Protein AF-A0A846CWT2-F1 (afdb_monomer_lite)

pLDDT: mean 95.21, std 2.28, range [86.0, 97.12]

Structure (mmCIF, N/CA/C/O backbone):
data_AF-A0A846CWT2-F1
#
_entry.id   AF-A0A846CWT2-F1
#
loop_
_atom_site.group_PDB
_atom_site.id
_atom_site.type_symbol
_atom_site.label_atom_id
_atom_site.label_alt_id
_atom_site.label_comp_id
_atom_site.label_asym_id
_atom_site.label_entity_id
_atom_site.label_seq_id
_atom_site.pdbx_PDB_ins_code
_atom_site.Cartn_x
_atom_site.Cartn_y
_atom_site.Cartn_z
_atom_site.occupancy
_atom_site.B_iso_or_equiv
_atom_site.auth_seq_id
_atom_site.auth_comp_id
_atom_site.auth_asym_id
_atom_site.auth_atom_id
_atom_site.pdbx_PDB_model_num
ATOM 1 N N . GLU A 1 1 ? -1.757 -10.233 9.113 1.00 86.00 1 GLU A N 1
ATOM 2 C CA . GLU A 1 1 ? -1.917 -9.154 8.114 1.00 86.00 1 GLU A CA 1
ATOM 3 C C . GLU A 1 1 ? -1.951 -7.820 8.856 1.00 86.00 1 GLU A C 1
ATOM 5 O O . GLU A 1 1 ? -2.784 -7.686 9.742 1.00 86.00 1 GLU A O 1
ATOM 10 N N . LEU A 1 2 ? -1.035 -6.878 8.580 1.00 91.38 2 LEU A N 1
ATOM 11 C CA . LEU A 1 2 ? -0.9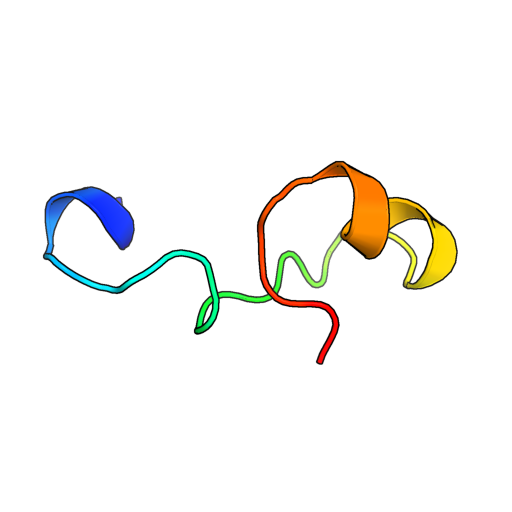07 -5.618 9.349 1.00 91.38 2 LEU A CA 1
ATOM 12 C C . LEU A 1 2 ? -2.212 -4.800 9.379 1.00 91.38 2 LEU A C 1
ATOM 14 O O . LEU A 1 2 ? -2.555 -4.192 10.392 1.00 91.38 2 LEU A O 1
ATOM 18 N N . VAL A 1 3 ? -2.978 -4.853 8.288 1.00 94.88 3 VAL A N 1
ATOM 19 C CA . VAL A 1 3 ? -4.296 -4.215 8.190 1.00 94.88 3 VAL A CA 1
ATOM 20 C C . VAL A 1 3 ? -5.293 -4.851 9.162 1.00 94.88 3 VAL A C 1
ATOM 22 O O . VAL A 1 3 ? -5.969 -4.138 9.898 1.00 94.88 3 VAL A O 1
ATOM 25 N N . ALA A 1 4 ? -5.336 -6.184 9.241 1.00 95.50 4 ALA A N 1
ATOM 26 C CA . ALA A 1 4 ? -6.215 -6.901 10.168 1.00 95.50 4 ALA A CA 1
ATOM 27 C C . ALA A 1 4 ? -5.868 -6.645 11.647 1.00 95.50 4 ALA A C 1
ATOM 29 O O . ALA A 1 4 ? -6.724 -6.780 12.514 1.00 95.50 4 ALA A O 1
ATOM 30 N N . THR A 1 5 ? -4.628 -6.241 11.941 1.00 96.12 5 THR A N 1
ATOM 31 C CA . THR A 1 5 ? -4.195 -5.831 13.286 1.00 96.12 5 THR A CA 1
ATOM 32 C C . THR A 1 5 ? -4.419 -4.340 13.570 1.00 96.12 5 THR A C 1
ATOM 34 O O . THR A 1 5 ? -3.993 -3.850 14.611 1.00 96.12 5 THR A O 1
ATOM 37 N N . GLY A 1 6 ? -5.069 -3.610 12.656 1.00 96.12 6 GLY A N 1
ATOM 38 C CA . GLY A 1 6 ? -5.432 -2.203 12.831 1.00 96.12 6 GLY A CA 1
ATOM 39 C C . GLY A 1 6 ? -4.388 -1.193 12.355 1.00 96.12 6 GLY A C 1
ATOM 40 O O . GLY A 1 6 ? -4.527 -0.013 12.660 1.00 96.12 6 GLY A O 1
ATOM 41 N N . VAL A 1 7 ? -3.358 -1.610 11.609 1.00 96.56 7 VAL A N 1
ATOM 42 C CA . VAL A 1 7 ? -2.413 -0.668 10.991 1.00 96.56 7 VAL A CA 1
ATOM 43 C C . VAL A 1 7 ? -3.045 -0.102 9.711 1.00 96.56 7 VAL A C 1
ATOM 45 O O . VAL A 1 7 ? -3.326 -0.870 8.786 1.00 96.56 7 VAL A O 1
ATOM 48 N N . PRO A 1 8 ? -3.272 1.220 9.624 1.00 96.62 8 PRO A N 1
ATOM 49 C CA . PRO A 1 8 ? -3.818 1.846 8.424 1.00 96.62 8 PRO A CA 1
ATOM 50 C C . PRO A 1 8 ? -2.904 1.668 7.199 1.00 96.62 8 PRO A C 1
ATOM 52 O O . PRO A 1 8 ? -1.679 1.626 7.324 1.00 96.62 8 PRO A O 1
ATOM 55 N N . LYS A 1 9 ? -3.494 1.576 5.998 1.00 96.12 9 LYS A N 1
ATOM 56 C CA . LYS A 1 9 ? -2.746 1.349 4.743 1.00 96.12 9 LYS A CA 1
ATOM 57 C C . LYS A 1 9 ? -1.760 2.471 4.402 1.00 96.12 9 LYS A C 1
ATOM 59 O O . LYS A 1 9 ? -0.704 2.196 3.841 1.00 96.12 9 LYS A O 1
ATOM 64 N N . ASP A 1 10 ? -2.075 3.704 4.781 1.00 96.06 10 ASP A N 1
ATOM 65 C CA . ASP A 1 10 ? -1.232 4.897 4.609 1.00 96.06 10 ASP A CA 1
ATOM 66 C C . ASP A 1 10 ? 0.007 4.918 5.528 1.00 96.06 10 ASP A C 1
ATOM 68 O O . ASP A 1 10 ? 0.824 5.829 5.437 1.00 96.06 10 ASP A O 1
ATOM 72 N N . ARG A 1 11 ? 0.183 3.899 6.383 1.00 96.38 11 ARG A N 1
ATOM 73 C CA . ARG A 1 11 ? 1.386 3.678 7.206 1.00 96.38 11 ARG A CA 1
ATOM 74 C C . ARG A 1 11 ? 2.180 2.433 6.815 1.00 96.38 11 ARG A C 1
ATOM 76 O O . ARG A 1 11 ? 3.083 2.024 7.542 1.00 96.38 11 ARG A O 1
ATOM 83 N N . ILE A 1 12 ? 1.825 1.790 5.707 1.00 97.00 12 ILE A N 1
ATOM 84 C CA . ILE A 1 12 ? 2.460 0.559 5.236 1.00 97.00 12 ILE A CA 1
ATOM 85 C C . ILE A 1 12 ? 3.019 0.831 3.846 1.00 97.00 12 ILE A C 1
ATOM 87 O O . ILE A 1 12 ? 2.262 1.158 2.939 1.00 97.00 12 ILE A O 1
ATOM 91 N N . VAL A 1 13 ? 4.327 0.649 3.665 1.00 97.12 13 VAL A N 1
ATOM 92 C CA . VAL A 1 13 ? 4.987 0.791 2.361 1.00 97.12 13 VAL A CA 1
ATOM 93 C C . VAL A 1 13 ? 5.242 -0.589 1.764 1.00 97.12 13 VAL A C 1
ATOM 95 O O . VAL A 1 13 ? 5.903 -1.435 2.371 1.00 97.12 13 VAL A O 1
ATOM 98 N N . LEU A 1 14 ? 4.763 -0.813 0.540 1.00 96.31 14 LEU A N 1
ATOM 99 C CA . LEU A 1 14 ? 5.070 -2.019 -0.232 1.00 96.31 14 LEU A CA 1
ATOM 100 C C . LEU A 1 14 ? 6.441 -1.872 -0.909 1.00 96.31 14 LEU A C 1
ATOM 102 O O . LE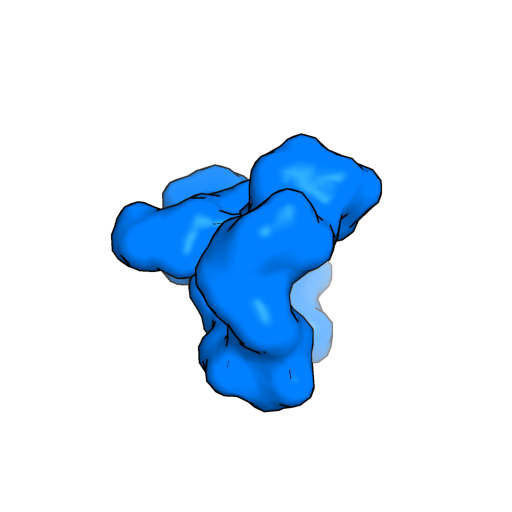U A 1 14 ? 6.545 -1.605 -2.104 1.00 96.31 14 LEU A O 1
ATOM 106 N N . ALA A 1 15 ? 7.516 -2.022 -0.130 1.00 95.38 15 ALA A N 1
ATOM 107 C CA . ALA A 1 15 ? 8.885 -1.717 -0.566 1.00 95.38 15 ALA A CA 1
ATOM 108 C C . ALA A 1 15 ? 9.402 -2.579 -1.738 1.00 95.38 15 ALA A C 1
ATOM 110 O O . ALA A 1 15 ? 10.342 -2.180 -2.419 1.00 95.38 15 ALA A O 1
ATOM 111 N N . PHE A 1 16 ? 8.777 -3.730 -1.995 1.00 96.19 16 PHE A N 1
ATOM 112 C CA . PHE A 1 16 ? 9.093 -4.606 -3.130 1.00 96.19 16 PHE A CA 1
ATOM 113 C C . PHE A 1 16 ? 8.537 -4.097 -4.472 1.00 96.19 16 PHE A C 1
ATOM 115 O O . PHE A 1 16 ? 8.922 -4.599 -5.525 1.00 96.19 16 PHE A O 1
ATOM 122 N N . HIS A 1 17 ? 7.642 -3.108 -4.450 1.00 95.62 17 HIS A N 1
ATOM 123 C CA . HIS A 1 17 ? 7.167 -2.414 -5.638 1.00 95.62 17 HIS A CA 1
ATO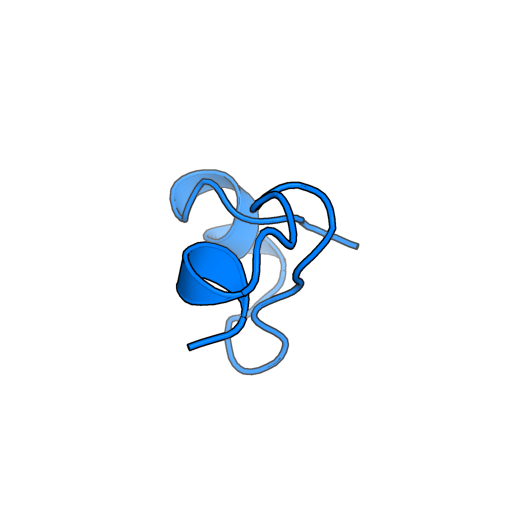M 124 C C . HIS A 1 17 ? 8.042 -1.177 -5.928 1.00 95.62 17 HIS A C 1
ATOM 126 O O . HIS A 1 17 ? 8.369 -0.441 -4.982 1.00 95.62 17 HIS A O 1
ATOM 132 N N . PRO A 1 18 ? 8.405 -0.912 -7.204 1.00 95.56 18 PRO A N 1
ATOM 133 C CA . PRO A 1 18 ? 9.040 0.343 -7.607 1.00 95.56 18 PRO A CA 1
ATOM 134 C C . PRO A 1 18 ? 8.253 1.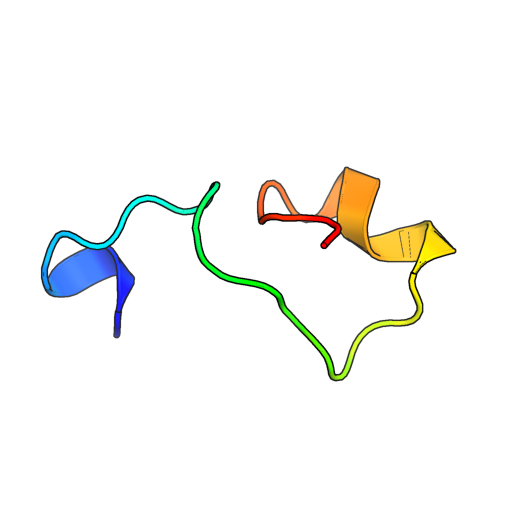571 -7.123 1.00 95.56 18 PRO A C 1
ATOM 136 O O . PRO A 1 18 ? 7.021 1.503 -7.068 1.00 95.56 18 PRO A O 1
ATOM 139 N N . PRO A 1 19 ? 8.920 2.684 -6.762 1.00 93.69 19 PRO A N 1
ATOM 140 C CA . PRO A 1 19 ? 8.245 3.884 -6.271 1.00 93.69 19 PRO A CA 1
ATOM 141 C C . PRO A 1 19 ? 7.125 4.374 -7.193 1.00 93.69 19 PRO A C 1
ATOM 143 O O . PRO A 1 19 ? 6.052 4.706 -6.695 1.00 93.69 19 PRO A O 1
ATOM 146 N N . GLU A 1 20 ? 7.341 4.332 -8.514 1.00 95.44 20 GLU A N 1
ATOM 147 C CA . GLU A 1 20 ? 6.378 4.832 -9.511 1.00 95.44 20 GLU A CA 1
ATOM 148 C C . GLU A 1 20 ? 5.031 4.100 -9.488 1.00 95.44 20 GLU A C 1
ATOM 150 O O . GLU A 1 20 ? 4.027 4.653 -9.910 1.00 95.44 20 GLU A O 1
ATOM 155 N N . ILE A 1 21 ? 4.975 2.856 -9.004 1.00 95.75 21 ILE A N 1
ATOM 156 C CA . ILE A 1 21 ? 3.721 2.091 -9.000 1.00 95.75 21 ILE A CA 1
ATOM 157 C C . ILE A 1 21 ? 3.001 2.124 -7.651 1.00 95.75 21 ILE A C 1
ATOM 159 O O . ILE A 1 21 ? 1.838 1.727 -7.573 1.00 95.75 21 ILE A O 1
ATOM 163 N N . ARG A 1 22 ? 3.656 2.588 -6.575 1.00 95.69 22 ARG A N 1
ATOM 164 C CA . ARG A 1 22 ? 3.076 2.577 -5.218 1.00 95.69 22 ARG A CA 1
ATOM 165 C C . ARG A 1 22 ? 1.843 3.463 -5.116 1.00 95.69 22 ARG A C 1
ATOM 167 O O . ARG A 1 22 ? 0.907 3.092 -4.408 1.00 95.69 22 ARG A O 1
ATOM 174 N N . GLU A 1 23 ? 1.798 4.558 -5.874 1.00 95.25 23 GLU A N 1
ATOM 175 C CA . GLU A 1 23 ? 0.645 5.463 -5.934 1.00 95.25 23 GLU A CA 1
ATOM 176 C C . GLU A 1 23 ? -0.655 4.761 -6.371 1.00 95.25 23 GLU A C 1
ATOM 178 O O . GLU A 1 2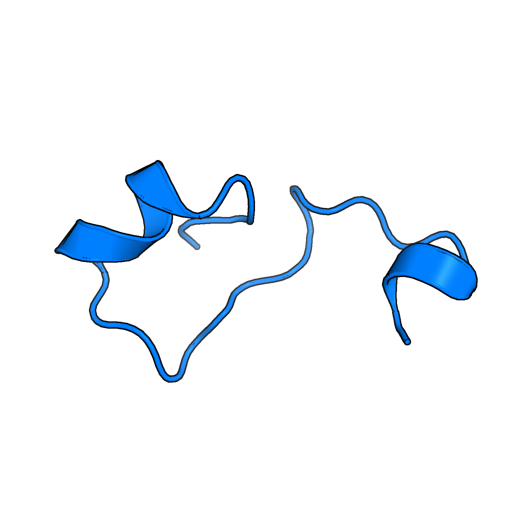3 ? -1.743 5.147 -5.950 1.00 95.25 23 GLU A O 1
ATOM 183 N N . HIS A 1 24 ? -0.558 3.666 -7.132 1.00 96.69 24 HIS A N 1
ATOM 184 C CA . HIS A 1 24 ? -1.709 2.894 -7.607 1.00 96.69 24 HIS A CA 1
ATOM 185 C C . HIS A 1 24 ? -2.135 1.766 -6.655 1.00 96.69 24 HIS A C 1
ATOM 187 O O . HIS A 1 24 ? -3.144 1.104 -6.889 1.00 96.69 24 HIS A O 1
ATOM 193 N N . THR A 1 25 ? -1.382 1.522 -5.578 1.00 94.69 25 THR A N 1
ATOM 194 C CA . THR A 1 25 ? -1.624 0.390 -4.665 1.00 94.69 25 THR A CA 1
ATOM 195 C C . THR A 1 25 ? -2.604 0.713 -3.535 1.00 94.69 25 THR A C 1
ATOM 197 O O . THR A 1 25 ? -3.125 -0.197 -2.888 1.00 94.69 25 THR A O 1
ATOM 200 N N . GLY A 1 26 ? -2.851 2.001 -3.266 1.00 95.00 26 GLY A N 1
ATOM 201 C CA . GLY A 1 26 ? -3.623 2.451 -2.102 1.00 95.00 26 GLY A CA 1
ATOM 202 C C . GLY A 1 26 ? -2.905 2.254 -0.758 1.00 95.00 26 GLY A C 1
ATOM 203 O O . GLY A 1 26 ? -3.546 2.330 0.290 1.00 95.00 26 GLY A O 1
ATOM 204 N N . TYR A 1 27 ? -1.600 1.972 -0.792 1.00 96.75 27 TYR A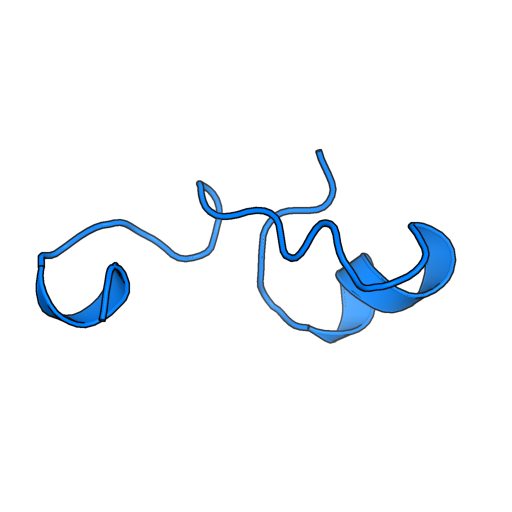 N 1
ATOM 205 C CA . TYR A 1 27 ? -0.687 1.942 0.350 1.00 96.75 27 TYR A CA 1
ATOM 206 C C . TYR A 1 27 ? 0.224 3.179 0.338 1.00 96.75 27 TYR A C 1
ATOM 208 O O . TYR A 1 27 ? 0.195 3.975 -0.601 1.00 96.75 27 TYR A O 1
ATOM 216 N N . ALA A 1 28 ? 1.029 3.355 1.383 1.00 96.75 28 ALA A N 1
ATOM 217 C CA . ALA A 1 28 ? 1.964 4.469 1.470 1.00 96.75 28 ALA A CA 1
ATOM 218 C C . ALA A 1 28 ? 3.054 4.401 0.384 1.00 96.75 28 ALA A C 1
ATOM 220 O O . ALA A 1 28 ? 3.538 3.323 0.018 1.00 96.75 28 ALA A O 1
ATOM 221 N N . ILE A 1 29 ? 3.471 5.574 -0.097 1.00 95.69 29 ILE A N 1
ATOM 222 C CA . ILE A 1 29 ? 4.557 5.716 -1.078 1.00 95.69 29 ILE A CA 1
ATOM 223 C C . ILE A 1 29 ? 5.926 5.653 -0.378 1.00 95.69 29 ILE A C 1
ATOM 225 O O . ILE A 1 29 ? 6.818 4.925 -0.839 1.00 95.69 29 ILE A O 1
ATOM 229 N N . ALA A 1 30 ? 6.063 6.397 0.726 1.00 89.94 30 ALA A N 1
ATOM 230 C CA . ALA A 1 30 ? 7.250 6.543 1.568 1.00 89.94 30 ALA A CA 1
ATOM 231 C C . ALA A 1 30 ? 6.842 6.802 3.025 1.00 89.94 30 ALA A C 1
ATOM 233 O O . ALA A 1 30 ? 5.781 7.439 3.220 1.00 89.94 30 ALA A O 1
#

Radius of gyration: 9.2 Å; chains: 1; bounding box: 15×16×23 Å

Foldseek 3Di:
DCVVVPDDQLNDDPVVDDLVCRVVVNHHSD

Secondary structure (DSSP, 8-state):
-TTTTT--GGG-B-TTS-HHHHTTTTSB--

Sequence (30 aa):
ELVATGVPKDRIVLAFHPPEIREHTGYAIA